Protein AF-A0A9E5MRX3-F1 (afdb_monomer_lite)

Sequence (92 aa):
MNRRPGQGKWLASTTGLAALMFAAPSHAYLDPGTGSIILQSILAGIAVAIGFLRLYWHRFKSFLSSLTGGTPNVENQTEQNPAPQVDSGDQS

Radius of gyration: 37.97 Å; chains: 1; bounding box: 69×49×113 Å

Secondary structure (DSSP, 8-state):
---------SSSSSTTSGGGGG-----STTSHHHHHHHHHHHHHHHHHHHHHHHHHHHHHHHHHHHHH---------SS-------------

Structure (mmCIF, N/CA/C/O backbone):
data_AF-A0A9E5MRX3-F1
#
_entry.id   AF-A0A9E5MRX3-F1
#
loop_
_atom_site.group_PDB
_atom_site.id
_atom_site.type_symbol
_atom_site.label_atom_id
_atom_site.label_alt_id
_atom_site.label_comp_id
_atom_site.label_asym_id
_atom_site.label_entity_id
_atom_site.label_seq_id
_atom_site.pdbx_PDB_ins_code
_atom_site.Cartn_x
_atom_site.Cartn_y
_atom_site.Cartn_z
_atom_site.occupancy
_atom_site.B_iso_or_equiv
_atom_site.auth_seq_id
_atom_site.auth_comp_id
_atom_site.auth_asym_id
_atom_site.auth_atom_id
_atom_site.pdbx_PDB_model_num
ATOM 1 N N . MET A 1 1 ? -22.250 35.388 -36.343 1.00 40.06 1 MET A N 1
ATOM 2 C CA . MET A 1 1 ? -21.817 34.348 -37.304 1.00 40.06 1 MET A CA 1
ATOM 3 C C . MET A 1 1 ? -20.782 33.475 -36.605 1.00 40.06 1 MET A C 1
ATOM 5 O O . MET A 1 1 ? -19.686 33.939 -36.330 1.00 40.06 1 MET A O 1
ATOM 9 N N . ASN A 1 2 ? -21.191 32.280 -36.176 1.00 62.19 2 ASN A N 1
ATOM 10 C CA . ASN A 1 2 ? -20.456 31.421 -35.244 1.00 62.19 2 ASN A CA 1
ATOM 11 C C . ASN A 1 2 ? -19.493 30.501 -36.020 1.00 62.19 2 ASN A C 1
ATOM 13 O O . ASN A 1 2 ? -19.962 29.738 -36.861 1.00 62.19 2 ASN A O 1
ATOM 17 N N . ARG A 1 3 ? -18.179 30.534 -35.750 1.00 66.19 3 ARG A N 1
ATOM 18 C CA . ARG A 1 3 ? -17.223 29.552 -36.299 1.00 66.19 3 ARG A CA 1
ATOM 19 C C . ARG A 1 3 ? -16.591 28.718 -35.178 1.00 66.19 3 ARG A C 1
ATOM 21 O O . ARG A 1 3 ? -15.857 29.232 -34.345 1.00 66.19 3 ARG A O 1
ATOM 28 N N . ARG A 1 4 ? -16.873 27.417 -35.190 1.00 76.31 4 ARG A N 1
ATOM 29 C CA . ARG A 1 4 ? -16.035 26.315 -34.666 1.00 76.31 4 ARG A CA 1
ATOM 30 C C . ARG A 1 4 ? -15.759 25.397 -35.879 1.00 76.31 4 ARG A C 1
ATOM 32 O O . ARG A 1 4 ? -16.592 25.472 -36.784 1.00 76.31 4 ARG A O 1
ATOM 39 N N . PRO A 1 5 ? -14.719 24.533 -35.964 1.00 62.28 5 PRO A N 1
ATOM 40 C CA . PRO A 1 5 ? -13.965 23.883 -34.876 1.00 62.28 5 PRO A CA 1
ATOM 41 C C . PRO A 1 5 ? -12.457 23.639 -35.183 1.00 62.28 5 PRO A C 1
ATOM 43 O O . PRO A 1 5 ? -11.958 24.010 -36.239 1.00 62.28 5 PRO A O 1
ATOM 46 N N . GLY A 1 6 ? -11.731 22.958 -34.285 1.00 60.97 6 GLY A N 1
ATOM 47 C CA . GLY A 1 6 ? -10.423 22.372 -34.616 1.00 60.97 6 GLY A CA 1
ATOM 48 C C . GLY A 1 6 ? -9.626 21.899 -33.403 1.00 60.97 6 GLY A C 1
ATOM 49 O O . GLY A 1 6 ? -8.750 22.609 -32.927 1.00 60.97 6 GLY A O 1
ATOM 50 N N . GLN A 1 7 ? -9.955 20.709 -32.898 1.00 66.00 7 GLN A N 1
ATOM 51 C CA . GLN A 1 7 ? -9.279 19.990 -31.811 1.00 66.00 7 GLN A CA 1
ATOM 52 C C . GLN A 1 7 ? -7.808 19.696 -32.165 1.00 66.00 7 GLN A C 1
ATOM 54 O O . GLN A 1 7 ? -7.474 18.629 -32.675 1.00 66.00 7 GLN A O 1
ATOM 59 N N . GLY A 1 8 ? -6.914 20.648 -31.915 1.00 61.12 8 GLY A N 1
ATOM 60 C CA . GLY A 1 8 ? -5.480 20.396 -31.906 1.00 61.12 8 GLY A CA 1
ATOM 61 C C . GLY A 1 8 ? -5.088 19.733 -30.589 1.00 61.12 8 GLY A C 1
ATOM 62 O O . GLY A 1 8 ? -5.418 20.266 -29.532 1.00 61.12 8 GLY A O 1
ATOM 63 N N . LYS A 1 9 ? -4.314 18.642 -30.675 1.00 60.62 9 LYS A N 1
ATOM 64 C CA . LYS A 1 9 ? -3.628 17.914 -29.582 1.00 60.62 9 LYS A CA 1
ATOM 65 C C . LYS A 1 9 ? -4.349 16.676 -29.017 1.00 60.62 9 LYS A C 1
ATOM 67 O O . LYS A 1 9 ? -4.592 16.601 -27.821 1.00 60.62 9 LYS A O 1
ATOM 72 N N . TRP A 1 10 ? -4.575 15.654 -29.844 1.00 55.50 10 TRP A N 1
ATOM 73 C CA . TRP A 1 10 ? -4.793 14.283 -29.334 1.00 55.50 10 TRP A CA 1
ATOM 74 C C . TRP A 1 10 ? -3.876 13.212 -29.942 1.00 55.50 10 TRP A C 1
ATOM 76 O O . TRP A 1 10 ? -3.932 12.065 -29.517 1.00 55.50 10 TRP A O 1
ATOM 86 N N . LEU A 1 11 ? -2.985 13.555 -30.881 1.00 58.88 11 LEU A N 1
ATOM 87 C CA . LEU A 1 11 ? -2.207 12.546 -31.618 1.00 58.88 11 LEU A CA 1
ATOM 88 C C . LEU A 1 11 ? -0.746 12.374 -31.163 1.00 58.88 11 LEU A C 1
ATOM 90 O O . LEU A 1 11 ? -0.004 11.622 -31.778 1.00 58.88 11 LEU A O 1
ATOM 94 N N . ALA A 1 12 ? -0.311 13.038 -30.089 1.00 55.34 12 ALA A N 1
ATOM 95 C CA . ALA A 1 12 ? 1.092 13.001 -29.655 1.00 55.34 12 ALA A CA 1
ATOM 96 C C . ALA A 1 12 ? 1.370 12.102 -28.430 1.00 55.34 12 ALA A C 1
ATOM 98 O O . ALA A 1 12 ? 2.454 12.186 -27.862 1.00 55.34 12 ALA A O 1
ATOM 99 N N . SER A 1 13 ? 0.426 11.253 -28.000 1.00 56.19 13 SER A N 1
ATOM 100 C CA . SER A 1 13 ? 0.580 10.450 -26.767 1.00 56.19 13 SER A CA 1
ATOM 101 C C . SER A 1 13 ? 0.677 8.935 -26.972 1.00 56.19 13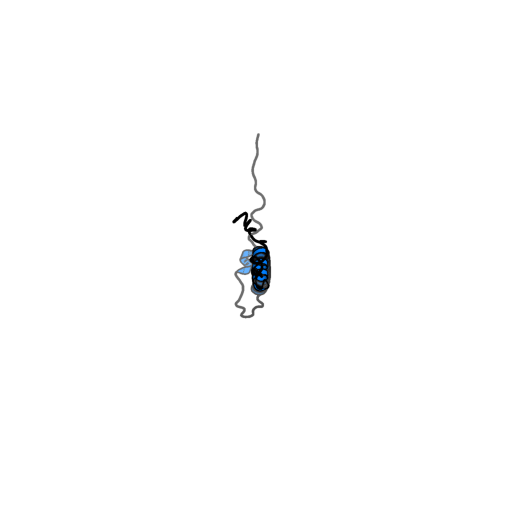 SER A C 1
ATOM 103 O O . SER A 1 13 ? 0.805 8.213 -25.989 1.00 56.19 13 SER A O 1
ATOM 105 N N . THR A 1 14 ? 0.650 8.419 -28.203 1.00 57.56 14 THR A N 1
ATOM 106 C CA . THR A 1 14 ? 0.610 6.960 -28.439 1.00 57.56 14 THR A CA 1
ATOM 107 C C . THR A 1 14 ? 1.964 6.308 -28.742 1.00 57.56 14 THR A C 1
ATOM 109 O O . THR A 1 14 ? 2.070 5.087 -28.659 1.00 57.56 14 THR A O 1
ATOM 112 N N . THR A 1 15 ? 3.032 7.067 -29.015 1.00 57.81 15 THR A N 1
ATOM 113 C CA . THR A 1 15 ? 4.320 6.489 -29.468 1.00 57.81 15 THR A CA 1
ATOM 114 C C . THR A 1 15 ? 5.131 5.786 -28.365 1.00 57.81 15 THR A C 1
ATOM 116 O O . THR A 1 15 ? 6.041 5.023 -28.669 1.00 57.81 15 THR A O 1
ATOM 119 N N . GLY A 1 16 ? 4.797 5.969 -27.082 1.00 57.69 16 GLY A N 1
ATOM 120 C CA . GLY A 1 16 ? 5.496 5.294 -25.976 1.00 57.69 16 GLY A CA 1
ATOM 121 C C . GLY A 1 16 ? 5.133 3.814 -25.791 1.00 57.69 16 GLY A C 1
ATOM 122 O O . GLY A 1 16 ? 5.931 3.057 -25.250 1.00 57.69 16 GLY A O 1
ATOM 123 N N . LEU A 1 17 ? 3.952 3.377 -26.251 1.00 61.22 17 LEU A N 1
ATOM 124 C CA . LEU A 1 17 ? 3.419 2.039 -25.949 1.00 61.22 17 LEU A CA 1
ATOM 125 C C . LEU A 1 17 ? 4.072 0.923 -26.785 1.00 61.22 17 LEU A C 1
ATOM 127 O O . LEU A 1 17 ? 4.187 -0.210 -26.326 1.00 61.22 17 LEU A O 1
ATOM 131 N N . ALA A 1 18 ? 4.541 1.243 -27.994 1.00 59.47 18 ALA A N 1
ATOM 132 C CA . ALA A 1 18 ? 5.123 0.263 -28.912 1.00 59.47 18 ALA A CA 1
ATOM 133 C C . ALA A 1 18 ? 6.510 -0.240 -28.464 1.00 59.47 18 ALA A C 1
ATOM 135 O O . ALA A 1 18 ? 6.858 -1.389 -28.724 1.00 59.47 18 ALA A O 1
ATOM 136 N N . ALA A 1 19 ? 7.282 0.583 -27.747 1.00 58.69 19 ALA A N 1
ATOM 137 C CA . ALA A 1 19 ? 8.627 0.227 -27.290 1.00 58.69 19 ALA A CA 1
ATOM 138 C C . ALA A 1 19 ? 8.636 -0.819 -26.154 1.00 58.69 19 ALA A C 1
ATOM 140 O O . ALA A 1 19 ? 9.636 -1.508 -25.975 1.00 58.69 19 ALA A O 1
ATOM 141 N N . LEU A 1 20 ? 7.528 -0.986 -25.415 1.00 58.22 20 LEU A N 1
ATOM 142 C CA . LEU A 1 20 ? 7.420 -1.974 -24.330 1.00 58.22 20 LEU A CA 1
ATOM 143 C C . LEU A 1 20 ? 7.151 -3.405 -24.827 1.00 58.22 20 LEU A C 1
ATOM 145 O O . LEU A 1 20 ? 7.306 -4.352 -24.062 1.00 58.22 20 LEU A O 1
ATOM 149 N N . MET A 1 21 ? 6.749 -3.583 -26.089 1.00 61.66 21 MET A N 1
ATOM 150 C CA . MET A 1 21 ? 6.377 -4.895 -26.640 1.00 61.66 21 MET A CA 1
ATOM 151 C C . MET A 1 21 ? 7.582 -5.734 -27.106 1.00 61.66 21 MET A C 1
ATOM 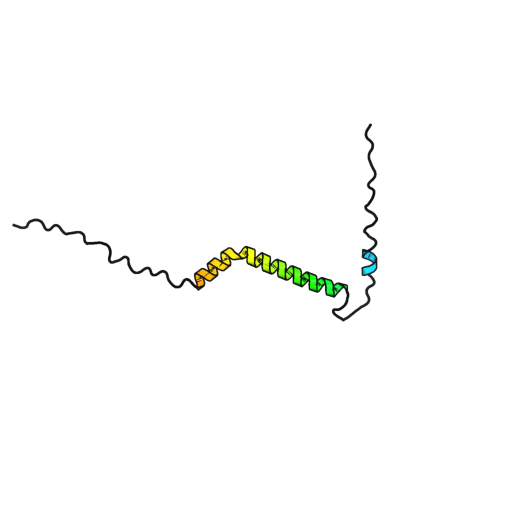153 O O . MET A 1 21 ? 7.399 -6.876 -27.513 1.00 61.66 21 MET A O 1
ATOM 157 N N . PHE A 1 22 ? 8.806 -5.191 -27.051 1.00 59.44 22 PHE A N 1
ATOM 158 C CA . PHE A 1 22 ? 10.034 -5.838 -27.542 1.00 59.44 22 PHE A CA 1
ATOM 159 C C . PHE A 1 22 ? 11.033 -6.177 -26.414 1.00 59.44 22 PHE A C 1
ATOM 161 O O . PHE A 1 22 ? 12.245 -6.101 -26.602 1.00 59.44 22 PHE A O 1
ATOM 168 N N . ALA A 1 23 ? 10.541 -6.512 -25.216 1.00 59.09 23 ALA A N 1
ATOM 169 C CA . ALA A 1 23 ? 11.383 -6.939 -24.095 1.00 59.09 23 ALA A CA 1
ATOM 170 C C . ALA A 1 23 ? 11.701 -8.450 -24.179 1.00 59.09 23 ALA A C 1
ATOM 172 O O . ALA A 1 23 ? 10.798 -9.283 -24.245 1.00 59.09 23 ALA A O 1
ATOM 173 N N . ALA A 1 24 ? 12.994 -8.789 -24.208 1.00 60.53 24 ALA A N 1
ATOM 174 C CA . ALA A 1 24 ? 13.535 -10.155 -24.220 1.00 60.53 24 ALA A CA 1
ATOM 175 C C . ALA A 1 24 ? 13.361 -10.857 -22.849 1.00 60.53 24 ALA A C 1
ATOM 177 O O . ALA A 1 24 ? 13.138 -10.174 -21.850 1.00 60.53 24 ALA A O 1
ATOM 178 N N . PRO A 1 25 ? 13.467 -12.200 -22.748 1.00 59.00 25 PRO A N 1
ATOM 179 C CA . PRO A 1 25 ? 13.155 -12.901 -21.507 1.00 59.00 25 PRO A CA 1
ATOM 180 C C . PRO A 1 25 ? 14.289 -12.717 -20.491 1.00 59.00 25 PRO A C 1
ATOM 182 O O . PRO A 1 25 ? 15.378 -13.264 -20.670 1.00 59.00 25 PRO A O 1
ATOM 185 N N . SER A 1 26 ? 14.038 -11.978 -19.408 1.00 56.47 26 SER A N 1
ATOM 186 C CA . SER A 1 26 ? 14.953 -11.895 -18.269 1.00 56.47 26 SER A CA 1
ATOM 187 C C . SER A 1 26 ? 14.334 -12.569 -17.035 1.00 56.47 26 SER A C 1
ATOM 189 O O . SER A 1 26 ? 13.222 -12.276 -16.606 1.00 56.47 26 SER A O 1
ATOM 191 N N . HIS A 1 27 ? 15.060 -13.541 -16.480 1.00 57.53 27 HIS A N 1
ATOM 192 C CA . HIS A 1 27 ? 14.707 -14.277 -15.258 1.00 57.53 27 HIS A CA 1
ATOM 193 C C . HIS A 1 27 ? 15.378 -13.672 -14.010 1.00 57.53 27 HIS A C 1
ATOM 195 O O . HIS A 1 27 ? 15.602 -14.355 -13.012 1.00 57.53 27 HIS A O 1
ATOM 201 N N . ALA A 1 28 ? 15.698 -12.379 -14.052 1.00 60.72 28 ALA A N 1
ATOM 202 C CA . ALA A 1 28 ? 16.163 -11.616 -12.906 1.00 60.72 28 ALA A CA 1
ATOM 203 C C . ALA A 1 28 ? 15.098 -10.567 -12.583 1.00 60.72 28 ALA A C 1
ATOM 205 O O . ALA A 1 28 ? 14.661 -9.828 -13.456 1.00 60.72 28 ALA A O 1
ATOM 206 N N . TYR A 1 29 ? 14.708 -10.462 -11.314 1.00 55.03 29 TYR A N 1
ATOM 207 C CA . TYR A 1 29 ? 13.754 -9.491 -10.742 1.00 55.03 29 TYR A CA 1
ATOM 208 C C . TYR A 1 29 ? 14.219 -8.013 -10.859 1.00 55.03 29 TYR A C 1
ATOM 210 O O . TYR A 1 29 ? 13.777 -7.135 -10.124 1.00 55.03 29 TYR A O 1
ATOM 218 N N . LEU A 1 30 ? 15.138 -7.762 -11.793 1.00 57.62 30 LEU A N 1
ATOM 219 C CA . LEU A 1 30 ? 15.816 -6.527 -12.149 1.00 57.62 30 LEU A CA 1
ATOM 220 C C . LEU A 1 30 ? 15.495 -6.106 -13.597 1.00 57.62 30 LEU A C 1
ATOM 222 O O . LEU A 1 30 ? 16.213 -5.283 -14.157 1.00 57.62 30 LEU A O 1
ATOM 226 N N . ASP A 1 31 ? 14.437 -6.635 -14.222 1.00 62.94 31 ASP A N 1
ATOM 227 C CA . ASP A 1 31 ? 13.844 -5.961 -15.382 1.00 62.94 31 ASP A CA 1
ATOM 228 C C . ASP A 1 31 ? 13.291 -4.598 -14.908 1.00 62.94 31 ASP A C 1
ATOM 230 O O . ASP A 1 31 ? 12.556 -4.562 -13.909 1.00 62.94 31 ASP A O 1
ATOM 234 N N . PRO A 1 32 ? 13.603 -3.465 -15.571 1.00 58.72 32 PRO A N 1
ATOM 235 C CA . PRO A 1 32 ? 13.197 -2.123 -15.127 1.00 58.72 32 PRO A CA 1
ATOM 236 C C . PRO A 1 32 ? 11.671 -1.961 -14.953 1.00 58.72 32 PRO A C 1
ATOM 238 O O . PRO A 1 32 ? 11.215 -1.083 -14.214 1.00 58.72 32 PRO A O 1
ATOM 241 N N . GLY A 1 33 ? 10.876 -2.845 -15.569 1.00 66.81 33 GLY A N 1
ATOM 242 C CA . GLY A 1 33 ? 9.433 -2.958 -15.353 1.00 66.81 33 GLY A CA 1
ATOM 243 C C . GLY A 1 33 ? 9.041 -3.600 -14.014 1.00 66.81 33 GLY A C 1
ATOM 244 O O . GLY A 1 33 ? 8.170 -3.077 -13.319 1.00 66.81 33 GLY A O 1
ATOM 245 N N . THR A 1 34 ? 9.696 -4.688 -13.600 1.00 70.31 34 THR A N 1
ATOM 246 C CA . THR A 1 34 ? 9.333 -5.424 -12.375 1.00 70.31 34 THR A CA 1
ATOM 247 C C . THR A 1 34 ? 9.743 -4.646 -11.126 1.00 70.31 34 THR A C 1
ATOM 249 O O . THR A 1 34 ? 8.939 -4.528 -10.203 1.00 70.31 34 THR A O 1
ATOM 252 N N . GLY A 1 35 ? 10.920 -4.002 -11.134 1.00 74.88 35 GLY A N 1
ATOM 253 C CA . GLY A 1 35 ? 11.377 -3.113 -10.052 1.00 74.88 35 GLY A CA 1
ATOM 254 C C . GLY A 1 35 ? 10.332 -2.060 -9.655 1.00 74.88 35 GLY A C 1
ATOM 255 O O . GLY A 1 35 ? 10.016 -1.887 -8.477 1.00 74.88 35 GLY A O 1
ATOM 256 N N . SER A 1 36 ? 9.726 -1.415 -10.655 1.00 82.75 36 SER A N 1
ATOM 257 C CA . SER A 1 36 ? 8.690 -0.394 -10.454 1.00 82.75 36 SER A CA 1
ATOM 258 C C . SER A 1 36 ? 7.393 -0.970 -9.876 1.00 82.75 36 SER A C 1
ATOM 260 O O . SER A 1 36 ? 6.811 -0.368 -8.976 1.00 82.75 36 SER A O 1
ATOM 262 N N . ILE A 1 37 ? 6.953 -2.144 -10.343 1.00 86.25 37 ILE A N 1
ATOM 263 C CA . ILE A 1 37 ? 5.733 -2.812 -9.857 1.00 86.25 37 ILE A CA 1
ATOM 264 C C . ILE A 1 37 ? 5.853 -3.207 -8.386 1.00 86.25 37 ILE A C 1
ATOM 266 O O . ILE A 1 37 ? 4.894 -3.068 -7.629 1.00 86.25 37 ILE A O 1
ATOM 270 N N . ILE A 1 38 ? 7.027 -3.660 -7.956 1.00 88.31 38 ILE A N 1
ATOM 271 C CA . ILE A 1 38 ? 7.267 -4.056 -6.564 1.00 88.31 38 ILE A CA 1
ATOM 272 C C . ILE A 1 38 ? 7.202 -2.838 -5.656 1.00 88.31 38 ILE A C 1
ATOM 274 O O . ILE A 1 38 ? 6.478 -2.851 -4.662 1.00 88.31 38 ILE A O 1
ATOM 278 N N . LEU A 1 39 ? 7.914 -1.767 -6.021 1.00 89.50 39 LEU A N 1
ATOM 279 C CA . LEU A 1 39 ? 7.875 -0.514 -5.273 1.00 89.50 39 LEU A CA 1
ATOM 280 C C . LEU A 1 39 ? 6.443 0.030 -5.201 1.00 89.50 39 LEU A C 1
ATOM 282 O O . LEU A 1 39 ? 5.978 0.380 -4.118 1.00 89.50 39 LEU A O 1
ATOM 286 N N . GLN A 1 40 ? 5.719 0.046 -6.322 1.00 90.56 40 GLN A N 1
ATOM 287 C CA . GLN A 1 40 ? 4.321 0.480 -6.358 1.00 90.56 40 GLN A CA 1
ATOM 288 C C . GLN A 1 40 ? 3.419 -0.400 -5.487 1.00 90.56 40 GLN A C 1
ATOM 290 O O . GLN A 1 40 ? 2.589 0.131 -4.755 1.00 90.56 40 GLN A O 1
ATOM 295 N N . SER A 1 41 ? 3.602 -1.720 -5.507 1.00 93.50 41 SER A N 1
ATOM 296 C CA . SER A 1 41 ? 2.817 -2.658 -4.697 1.00 93.50 41 SER A CA 1
ATOM 297 C C . SER A 1 41 ? 3.076 -2.477 -3.203 1.00 93.50 41 SER A C 1
ATOM 299 O O . SER A 1 41 ? 2.137 -2.505 -2.413 1.00 93.50 41 SER A O 1
ATOM 301 N N . ILE A 1 42 ? 4.329 -2.232 -2.807 1.00 96.38 42 ILE A N 1
ATOM 302 C CA . ILE A 1 42 ? 4.690 -1.937 -1.415 1.00 96.38 42 ILE A CA 1
ATOM 303 C C . ILE A 1 42 ? 4.042 -0.622 -0.972 1.00 96.38 42 ILE A C 1
ATOM 305 O O . I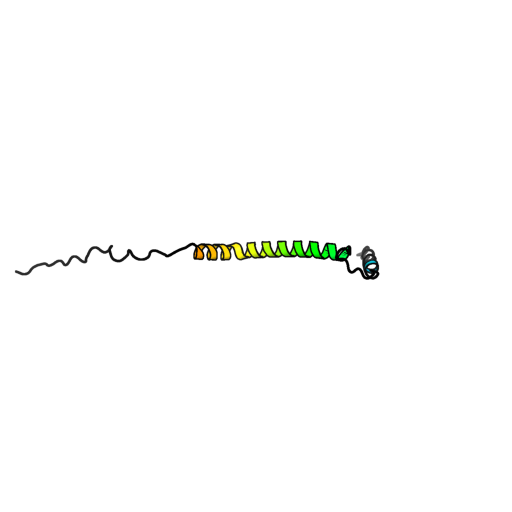LE A 1 42 ? 3.393 -0.580 0.072 1.00 96.38 42 ILE A O 1
ATOM 309 N N . LEU A 1 43 ? 4.160 0.440 -1.774 1.00 96.62 43 LEU A N 1
ATOM 310 C CA . LEU A 1 43 ? 3.549 1.736 -1.466 1.00 96.62 43 LEU A CA 1
ATOM 311 C C . LEU A 1 43 ? 2.021 1.639 -1.381 1.00 96.62 43 LEU A C 1
ATOM 313 O O . LEU A 1 43 ? 1.426 2.160 -0.438 1.00 96.62 43 LEU A O 1
ATOM 317 N N . ALA A 1 44 ? 1.390 0.945 -2.329 1.00 96.44 44 ALA A N 1
ATOM 318 C CA . ALA A 1 44 ? -0.046 0.697 -2.322 1.00 96.44 44 ALA A CA 1
ATOM 319 C C . ALA A 1 44 ? -0.463 -0.117 -1.089 1.00 96.44 44 ALA A C 1
ATOM 321 O O . ALA A 1 44 ? -1.416 0.254 -0.408 1.00 96.44 44 ALA A O 1
ATOM 322 N N . GLY A 1 45 ? 0.281 -1.173 -0.751 1.00 97.19 45 GLY A N 1
ATOM 323 C CA . GLY A 1 45 ? 0.047 -1.988 0.438 1.00 97.19 45 GLY A CA 1
ATOM 324 C C . GLY A 1 45 ? 0.123 -1.176 1.731 1.00 97.19 45 GLY A C 1
ATOM 325 O O . GLY A 1 45 ? -0.772 -1.279 2.568 1.00 97.19 45 GLY A O 1
ATOM 326 N N . ILE A 1 46 ? 1.132 -0.311 1.876 1.00 97.88 46 ILE A N 1
ATOM 327 C CA . ILE A 1 46 ? 1.273 0.582 3.037 1.00 97.88 46 ILE A CA 1
ATOM 328 C C . ILE A 1 46 ? 0.117 1.586 3.094 1.00 97.88 46 ILE A C 1
ATOM 330 O O . ILE A 1 46 ? -0.484 1.772 4.152 1.00 97.88 46 ILE A O 1
ATOM 334 N N . ALA A 1 47 ? -0.233 2.213 1.969 1.00 96.81 47 ALA A N 1
ATOM 335 C CA . ALA A 1 47 ? -1.334 3.171 1.905 1.00 96.81 47 ALA A CA 1
ATOM 336 C C . ALA A 1 47 ? -2.672 2.526 2.298 1.00 96.81 47 ALA A C 1
ATOM 338 O O . ALA A 1 47 ? -3.427 3.093 3.091 1.00 96.81 47 ALA A O 1
ATOM 339 N N . VAL A 1 48 ? -2.933 1.314 1.800 1.00 96.62 48 VAL A N 1
ATOM 340 C CA . VAL A 1 48 ? -4.101 0.511 2.168 1.00 96.62 48 VAL A CA 1
ATOM 341 C C . VAL A 1 48 ? -4.055 0.165 3.654 1.00 96.62 48 VAL A C 1
ATOM 343 O O . VAL A 1 48 ? -5.014 0.457 4.360 1.00 96.62 48 VAL A O 1
ATOM 346 N N . ALA A 1 49 ? -2.948 -0.369 4.173 1.00 95.69 49 ALA A N 1
ATOM 347 C CA . ALA A 1 49 ? -2.828 -0.738 5.584 1.00 95.69 49 ALA A CA 1
ATOM 348 C C . ALA A 1 49 ? -3.089 0.451 6.526 1.00 95.69 49 ALA A C 1
ATOM 350 O O . ALA A 1 49 ? -3.871 0.334 7.471 1.00 95.69 49 ALA A O 1
ATOM 351 N N . ILE A 1 50 ? -2.498 1.616 6.241 1.00 95.50 50 ILE A N 1
ATOM 352 C CA . ILE A 1 50 ? -2.719 2.844 7.016 1.00 95.50 50 ILE A CA 1
ATOM 353 C C . ILE A 1 50 ? -4.173 3.311 6.889 1.00 95.50 50 ILE A C 1
ATOM 355 O O . ILE A 1 50 ? -4.789 3.677 7.891 1.00 95.50 50 ILE A O 1
ATOM 359 N N . GLY A 1 51 ? -4.742 3.291 5.681 1.00 94.56 51 GLY A N 1
ATOM 360 C CA . GLY A 1 51 ? -6.136 3.666 5.440 1.00 94.56 51 GLY A CA 1
ATOM 361 C C . GLY A 1 51 ? -7.117 2.783 6.212 1.00 94.56 51 GLY A C 1
ATOM 362 O O . GLY A 1 51 ? -8.007 3.294 6.894 1.00 94.56 51 GLY A O 1
ATOM 363 N N . PHE A 1 52 ? -6.903 1.468 6.185 1.00 93.31 52 PHE A N 1
ATOM 364 C CA . PHE A 1 52 ? -7.668 0.498 6.964 1.00 93.31 52 PHE A CA 1
ATOM 365 C C . PHE A 1 52 ? -7.505 0.743 8.465 1.00 93.31 52 PHE A C 1
ATOM 367 O O . PHE A 1 52 ? -8.503 0.844 9.176 1.00 93.31 52 PHE A O 1
ATOM 374 N N . LEU A 1 53 ? -6.278 0.921 8.960 1.00 92.25 53 LEU A N 1
ATOM 375 C CA . LEU A 1 53 ? -6.043 1.200 10.377 1.00 92.25 53 LEU A CA 1
ATOM 376 C C . LEU A 1 53 ? -6.758 2.480 10.828 1.00 92.25 53 LEU A C 1
ATOM 378 O O . LEU A 1 53 ? -7.370 2.509 11.895 1.00 92.25 53 LEU A O 1
ATOM 382 N N . ARG A 1 54 ? -6.740 3.527 9.997 1.00 89.62 54 ARG A N 1
ATOM 383 C CA . ARG A 1 54 ? -7.429 4.788 10.279 1.00 89.62 54 ARG A CA 1
ATOM 384 C C . ARG A 1 54 ? -8.949 4.620 10.295 1.00 89.62 54 ARG A C 1
ATOM 386 O O . ARG A 1 54 ? -9.601 5.182 11.171 1.00 89.62 54 ARG A O 1
ATOM 393 N N . LEU A 1 55 ? -9.504 3.836 9.370 1.00 88.69 55 LEU A N 1
ATOM 394 C CA . LEU A 1 55 ? -10.937 3.536 9.315 1.00 88.69 55 LEU A CA 1
ATOM 395 C C . LEU A 1 55 ? -11.395 2.757 10.555 1.00 88.69 55 LEU A C 1
ATOM 397 O O . LEU A 1 55 ? -12.436 3.055 11.139 1.00 88.69 55 LEU A O 1
ATOM 401 N N . TYR A 1 56 ? -10.588 1.792 10.995 1.00 88.31 56 TYR A N 1
ATOM 402 C CA . TYR A 1 56 ? -10.902 0.942 12.140 1.00 88.31 56 TYR A CA 1
ATOM 403 C C . TYR A 1 56 ? -10.454 1.514 13.485 1.00 88.31 56 TYR A C 1
ATOM 405 O O . TYR A 1 56 ? -10.807 0.942 14.511 1.00 88.31 56 TYR A O 1
ATOM 413 N N . TRP A 1 57 ? -9.767 2.658 13.529 1.00 86.56 57 TRP A N 1
ATOM 414 C CA . TRP A 1 57 ? -9.213 3.246 14.755 1.00 86.56 57 TRP A CA 1
ATOM 415 C C . TRP A 1 57 ? -10.230 3.349 15.901 1.00 86.56 57 TRP A C 1
ATOM 417 O O . TRP A 1 57 ? -9.915 3.072 17.058 1.00 86.56 57 TRP A O 1
ATOM 427 N N . HIS A 1 58 ? -11.477 3.705 15.580 1.00 83.19 58 HIS A N 1
ATOM 428 C CA . HIS A 1 58 ? -12.542 3.851 16.572 1.00 83.19 58 HIS A CA 1
ATOM 429 C C . HIS A 1 58 ? -13.015 2.505 17.145 1.00 83.19 58 HIS A C 1
ATOM 431 O O . HIS A 1 58 ? -13.265 2.392 18.344 1.00 83.19 58 HIS A O 1
ATOM 437 N N . ARG A 1 59 ? -13.109 1.471 16.299 1.00 81.75 59 ARG A N 1
ATOM 438 C CA . ARG A 1 59 ? -13.495 0.105 16.690 1.00 81.75 59 ARG A CA 1
ATOM 439 C C . ARG A 1 59 ? -12.344 -0.610 17.392 1.00 81.75 59 ARG A C 1
ATOM 441 O O . ARG A 1 59 ? -12.561 -1.224 18.426 1.00 81.75 59 ARG A O 1
ATOM 448 N N . PHE A 1 60 ? -11.125 -0.452 16.884 1.00 85.25 60 PHE A N 1
ATOM 449 C CA . PHE A 1 60 ? -9.901 -1.011 17.447 1.00 85.25 60 PHE A CA 1
ATOM 450 C C . PHE A 1 60 ? -9.640 -0.499 18.866 1.00 85.25 60 PHE A C 1
ATOM 452 O O . PHE A 1 60 ? -9.400 -1.300 19.762 1.00 85.25 60 PHE A O 1
ATOM 459 N N . LYS A 1 61 ? -9.776 0.815 19.111 1.00 81.31 61 LYS A N 1
ATOM 460 C CA . LYS A 1 61 ? -9.660 1.370 20.470 1.00 81.31 61 LYS A CA 1
ATOM 461 C C . LYS A 1 61 ? -10.742 0.859 21.416 1.00 81.31 61 LYS A C 1
ATOM 463 O O . LYS A 1 61 ? -10.430 0.554 22.559 1.00 81.31 61 LYS A O 1
ATOM 468 N N . SER A 1 62 ? -11.989 0.752 20.952 1.00 79.94 62 SER A N 1
ATOM 469 C CA . SER A 1 62 ? -13.069 0.181 21.765 1.00 79.94 62 SER A CA 1
ATOM 470 C C . SER A 1 62 ? -12.783 -1.278 22.113 1.00 79.94 62 SER A C 1
ATOM 472 O O . SER A 1 62 ? -12.933 -1.660 23.263 1.00 79.94 62 SER A O 1
ATOM 474 N N . PHE A 1 63 ? -12.322 -2.071 21.146 1.00 82.56 63 PHE A N 1
ATOM 475 C CA . P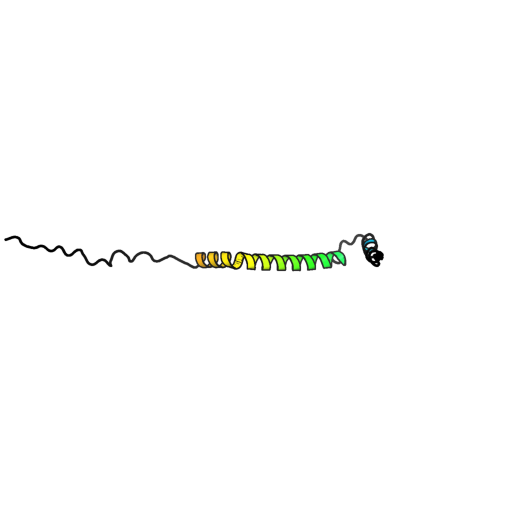HE A 1 63 ? -11.966 -3.472 21.352 1.00 82.56 63 PHE A CA 1
ATOM 476 C C . PHE A 1 63 ? -10.791 -3.619 22.328 1.00 82.56 63 PHE A C 1
ATOM 478 O O . PHE A 1 63 ? -10.859 -4.416 23.256 1.00 82.56 63 PHE A O 1
ATOM 485 N N . LEU A 1 64 ? -9.749 -2.793 22.183 1.00 84.12 64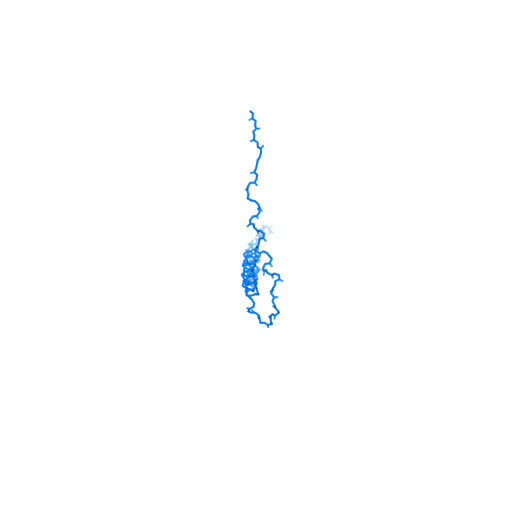 LEU A N 1
ATOM 486 C CA . LEU A 1 64 ? -8.604 -2.787 23.091 1.00 84.12 64 LEU A CA 1
ATOM 487 C C . LEU A 1 64 ? -8.997 -2.353 24.510 1.00 84.12 64 LEU A C 1
ATOM 489 O O . LEU A 1 64 ? -8.566 -2.976 25.473 1.00 84.12 64 LEU A O 1
ATOM 493 N N . SER A 1 65 ? -9.856 -1.336 24.638 1.00 77.19 65 SER A N 1
ATOM 494 C CA . SER A 1 65 ? -10.397 -0.896 25.928 1.00 77.19 65 SER A CA 1
ATOM 495 C C . SER A 1 65 ? -11.286 -1.952 26.579 1.00 77.19 65 SER A C 1
ATOM 497 O O . SER A 1 65 ? -11.324 -2.033 27.801 1.00 77.19 65 SER A O 1
ATOM 499 N N . SER A 1 66 ? -12.006 -2.754 25.794 1.00 74.50 66 SER A N 1
ATOM 500 C CA . SER A 1 66 ? -12.777 -3.884 26.315 1.00 74.50 66 SER A CA 1
ATOM 501 C C . SER A 1 66 ? -11.881 -5.045 26.752 1.00 74.50 66 SER A C 1
ATOM 503 O O . SER A 1 66 ? -12.248 -5.757 27.677 1.00 74.50 66 SER A O 1
ATOM 505 N N . LEU A 1 67 ? -10.703 -5.225 26.141 1.00 79.44 67 LEU A N 1
ATOM 506 C CA . LEU A 1 67 ? -9.720 -6.221 26.586 1.00 79.44 67 LEU A CA 1
ATOM 507 C C . LEU A 1 67 ? -8.996 -5.811 27.876 1.00 79.44 67 LEU A C 1
ATOM 509 O O . LEU A 1 67 ? -8.628 -6.680 28.661 1.00 79.44 67 LEU A O 1
ATOM 513 N N . THR A 1 68 ? -8.769 -4.514 28.099 1.00 72.94 68 THR A N 1
ATOM 514 C CA . THR A 1 68 ? -8.113 -4.004 29.318 1.00 72.94 68 THR A CA 1
ATOM 515 C C . THR A 1 68 ? -9.094 -3.613 30.426 1.00 72.94 68 THR A C 1
ATOM 517 O O . THR A 1 68 ? -8.685 -3.454 31.575 1.00 72.94 68 THR A O 1
ATOM 520 N N . GLY A 1 69 ? -10.385 -3.487 30.112 1.00 64.19 69 GLY A N 1
ATOM 521 C CA . GLY A 1 69 ? -11.463 -3.195 31.053 1.00 64.19 69 GLY A CA 1
ATOM 522 C C . GLY A 1 69 ? -11.930 -4.440 31.799 1.00 64.19 69 GLY A C 1
ATOM 523 O O . GLY A 1 69 ? -13.022 -4.946 31.549 1.00 64.19 69 GLY A O 1
ATOM 524 N N . GLY A 1 70 ? -11.099 -4.933 32.715 1.00 62.75 70 GLY A N 1
ATOM 525 C CA . GLY A 1 70 ? -11.516 -5.912 33.710 1.00 62.75 70 GLY A CA 1
ATOM 526 C C . GLY A 1 70 ? -12.633 -5.347 34.590 1.00 62.75 70 GLY A C 1
ATOM 527 O O . GLY A 1 70 ? -12.414 -4.395 35.330 1.00 62.75 70 GLY A O 1
ATOM 528 N N . THR A 1 71 ? -13.801 -5.979 34.478 1.00 62.91 71 THR A N 1
ATOM 529 C CA . THR A 1 71 ? -14.857 -6.107 35.493 1.00 62.91 71 THR A CA 1
ATOM 530 C C . THR A 1 71 ? -15.489 -4.801 36.007 1.00 62.91 71 THR A C 1
ATOM 532 O O . THR A 1 71 ? -14.905 -4.113 36.845 1.00 62.91 71 THR A O 1
ATOM 535 N N . PRO A 1 72 ? -16.737 -4.471 35.618 1.00 63.47 72 PRO A N 1
ATOM 536 C CA . PRO A 1 72 ? -17.519 -3.519 36.391 1.00 63.47 72 PRO A CA 1
ATOM 537 C C . PRO A 1 72 ? -17.781 -4.130 37.776 1.00 63.47 72 PRO A C 1
ATOM 539 O O . PRO A 1 72 ? -18.452 -5.153 37.905 1.00 63.47 72 PRO A O 1
ATOM 542 N N . ASN A 1 73 ? -17.205 -3.513 38.807 1.00 63.94 73 ASN A N 1
ATOM 543 C CA . ASN A 1 73 ? -17.532 -3.767 40.204 1.00 63.94 73 ASN A CA 1
ATOM 544 C C . ASN A 1 73 ? -18.969 -3.277 40.450 1.00 63.94 73 ASN A C 1
ATOM 546 O O . ASN A 1 73 ? -19.198 -2.105 40.747 1.00 63.94 73 ASN A O 1
ATOM 550 N N . VAL A 1 74 ? -19.933 -4.169 40.226 1.00 66.81 74 VAL A N 1
ATOM 551 C CA . VAL A 1 74 ? -21.344 -4.007 40.586 1.00 66.81 74 VAL A CA 1
ATOM 552 C C . VAL A 1 74 ? -21.623 -5.005 41.700 1.00 66.81 74 VAL A C 1
ATOM 554 O O . VAL A 1 74 ? -22.137 -6.080 41.445 1.00 66.81 74 VAL A O 1
ATOM 557 N N . GLU A 1 75 ? -21.228 -4.675 42.926 1.00 63.41 75 GLU A N 1
ATOM 558 C CA . GLU A 1 75 ? -21.722 -5.348 44.134 1.00 63.41 75 GLU A CA 1
ATOM 559 C C . GLU A 1 75 ? -21.553 -4.388 45.323 1.00 63.41 75 GLU A C 1
ATOM 561 O O . GLU A 1 75 ? -20.704 -4.569 46.189 1.00 63.41 75 GLU A O 1
ATOM 566 N N . ASN A 1 76 ? -22.285 -3.272 45.316 1.00 61.62 76 ASN A N 1
ATOM 567 C CA . ASN A 1 76 ? -22.473 -2.410 46.493 1.00 61.62 76 ASN A CA 1
ATOM 568 C C . ASN A 1 76 ? -23.766 -1.586 46.326 1.00 61.62 76 ASN A C 1
ATOM 570 O O . ASN A 1 76 ? -23.750 -0.360 46.268 1.00 61.62 76 ASN A O 1
ATOM 574 N N . GLN A 1 77 ? -24.903 -2.275 46.163 1.00 60.59 77 GLN A N 1
ATOM 575 C CA . GLN A 1 77 ? -26.242 -1.657 46.166 1.00 60.59 77 GLN A CA 1
ATOM 576 C C . GLN A 1 77 ? -27.265 -2.433 47.014 1.00 60.59 77 GLN A C 1
ATOM 578 O O . GLN A 1 77 ? -28.462 -2.369 46.756 1.00 60.59 77 GLN A O 1
ATOM 583 N N . THR A 1 78 ? -26.813 -3.121 48.066 1.00 58.94 78 THR A N 1
ATOM 584 C CA . THR A 1 78 ? -27.719 -3.767 49.037 1.00 58.94 78 THR A CA 1
ATOM 585 C C . THR A 1 78 ? -27.722 -3.075 50.408 1.00 58.94 78 THR A C 1
ATOM 587 O O . THR A 1 78 ? -28.573 -3.379 51.232 1.00 58.94 78 THR A O 1
ATOM 590 N N . GLU A 1 79 ? -26.844 -2.094 50.662 1.00 64.19 79 GLU A N 1
ATOM 591 C CA . GLU A 1 79 ? -26.662 -1.513 52.011 1.00 64.19 79 GLU A CA 1
ATOM 592 C C . GLU A 1 79 ? -26.953 -0.002 52.133 1.00 64.19 79 GLU A C 1
ATOM 594 O O . GLU A 1 79 ? -26.642 0.613 53.149 1.00 64.19 79 GLU A O 1
ATOM 599 N N . GLN A 1 80 ? -27.605 0.619 51.143 1.00 67.12 80 GLN A N 1
ATOM 600 C CA . GLN A 1 80 ? -28.135 1.988 51.266 1.00 67.12 80 GLN A CA 1
ATOM 601 C C . GLN A 1 80 ? -29.652 2.027 51.058 1.00 67.12 80 GLN A C 1
ATOM 603 O O . GLN A 1 80 ? -30.164 2.643 50.130 1.00 67.12 80 GLN A O 1
ATOM 608 N N . ASN A 1 81 ? -30.391 1.387 51.959 1.00 69.25 81 ASN A N 1
ATOM 609 C CA . ASN A 1 81 ? -31.743 1.831 52.275 1.00 69.25 81 ASN A CA 1
ATOM 610 C C . ASN A 1 81 ? -31.922 1.748 53.797 1.00 69.25 81 ASN A C 1
ATOM 612 O O . ASN A 1 81 ? -32.036 0.636 54.319 1.00 69.25 81 ASN A O 1
ATOM 616 N N . PRO A 1 82 ? -31.892 2.868 54.543 1.00 68.44 82 PRO A N 1
ATOM 617 C CA . PRO A 1 82 ? -32.280 2.822 55.941 1.00 68.44 82 PRO A CA 1
ATOM 618 C C . PRO A 1 82 ? -33.756 2.404 56.017 1.00 68.44 82 PRO A C 1
ATOM 620 O O . PRO A 1 82 ? -34.587 2.852 55.231 1.00 68.44 82 PRO A O 1
ATOM 623 N N . ALA A 1 83 ? -34.028 1.476 56.931 1.00 70.88 83 ALA A N 1
ATOM 624 C CA . ALA A 1 83 ? -35.262 0.712 57.076 1.00 70.88 83 ALA A CA 1
ATOM 625 C C . ALA A 1 83 ? -36.571 1.524 56.953 1.00 70.88 83 ALA A C 1
ATOM 627 O O . ALA A 1 83 ? -36.625 2.679 57.385 1.00 70.88 83 ALA A O 1
ATOM 628 N N . PRO A 1 84 ? -37.682 0.895 56.520 1.00 67.50 84 PRO A N 1
ATOM 629 C CA . PRO A 1 84 ? -39.002 1.331 56.954 1.00 67.50 84 PRO A CA 1
ATOM 630 C C . PRO A 1 84 ? -39.033 1.266 58.486 1.00 67.50 84 PRO A C 1
ATOM 632 O O . PRO A 1 84 ? -38.954 0.185 59.073 1.00 67.50 84 PRO A O 1
ATOM 635 N N . GLN A 1 85 ? -39.088 2.423 59.141 1.00 66.56 85 GLN A N 1
ATOM 636 C CA . GLN A 1 85 ? -39.318 2.491 60.578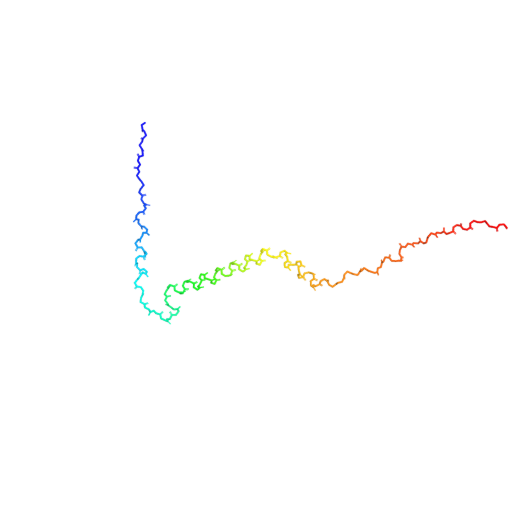 1.00 66.56 85 GLN A CA 1
ATOM 637 C C . GLN A 1 85 ? -40.742 1.993 60.840 1.00 66.56 85 GLN A C 1
ATOM 639 O O . GLN A 1 85 ? -41.710 2.612 60.401 1.00 66.56 85 GLN A O 1
ATOM 644 N N . VAL A 1 86 ? -40.860 0.840 61.500 1.00 67.56 86 VAL A N 1
ATOM 645 C CA . VAL A 1 86 ? -42.139 0.314 61.979 1.00 67.56 86 VAL A CA 1
ATOM 646 C C . VAL A 1 86 ? -42.522 1.130 63.208 1.00 67.56 86 VAL A C 1
ATOM 648 O O . VAL A 1 86 ? -42.067 0.856 64.317 1.00 67.56 86 VAL A O 1
ATOM 651 N N . ASP A 1 87 ? -43.328 2.162 62.976 1.00 69.94 87 ASP A N 1
ATOM 652 C CA . ASP A 1 87 ? -44.078 2.889 63.996 1.00 69.94 87 ASP A CA 1
ATOM 653 C C . ASP A 1 87 ? -45.013 1.903 64.710 1.00 69.94 87 ASP A C 1
ATOM 655 O O . ASP A 1 87 ? -46.113 1.598 64.251 1.00 69.94 87 ASP A O 1
ATOM 659 N N . SER A 1 88 ? -44.515 1.309 65.796 1.00 67.56 88 SER A N 1
ATOM 660 C CA . SER A 1 88 ? -45.300 0.463 66.694 1.00 67.56 88 SER A CA 1
ATOM 661 C C . SER A 1 88 ? -45.920 1.362 67.751 1.00 67.56 88 SER A C 1
ATOM 663 O O . SER A 1 88 ? -45.498 1.384 68.908 1.00 67.56 88 SER A O 1
ATOM 665 N N . GLY A 1 89 ? -46.894 2.153 67.310 1.00 66.06 89 GLY A N 1
ATOM 666 C CA . GLY A 1 89 ? -47.862 2.754 68.202 1.00 66.06 89 GLY A CA 1
ATOM 667 C C . GLY A 1 89 ? -48.614 1.664 68.966 1.00 66.06 89 GLY A C 1
ATOM 668 O O . GLY A 1 89 ? -49.039 0.668 68.389 1.00 66.06 89 GLY A O 1
ATOM 669 N N . ASP A 1 90 ? -48.759 1.910 70.264 1.00 59.53 90 ASP A N 1
ATOM 670 C CA . ASP A 1 90 ? -49.957 1.599 71.038 1.00 59.53 90 ASP A CA 1
ATOM 671 C C . ASP A 1 90 ? -50.400 0.127 71.096 1.00 59.53 90 ASP A C 1
ATOM 673 O O . ASP A 1 90 ? -51.168 -0.338 70.258 1.00 59.53 90 ASP A O 1
ATOM 677 N N . GLN A 1 91 ? -50.007 -0.578 72.163 1.00 57.94 91 GLN A N 1
ATOM 678 C CA . GLN A 1 91 ? -50.913 -1.536 72.804 1.00 57.94 91 GLN A CA 1
ATOM 679 C C . GLN A 1 91 ? -50.858 -1.364 74.327 1.00 57.94 91 GLN A C 1
ATOM 681 O O . GLN A 1 91 ? -49.896 -1.745 74.995 1.00 57.94 91 GLN A O 1
ATOM 686 N N . SER A 1 92 ? -51.921 -0.705 74.786 1.00 59.28 92 SER A N 1
ATOM 687 C CA . SER A 1 92 ? -52.515 -0.611 76.124 1.00 59.28 92 SER A CA 1
ATOM 688 C C . SER A 1 92 ? -52.528 -1.897 76.944 1.00 59.28 92 SER A C 1
ATOM 690 O O . SER A 1 92 ? -52.851 -2.947 76.341 1.00 59.28 92 SER A O 1
#

pLDDT: mean 71.51, std 14.01, range [40.06, 97.88]

Foldseek 3Di:
DDDDDDDPDDPPPPPVPVVVVPDDDDPDCPPVVNVVVVVVVVVVVVVVVVVVCVVCVVVVVVVVCVVVPPDDPPDDDPPPDDDPPPPPDDDD